Protein AF-A0A670XYD0-F1 (afdb_monomer)

Mean predicted aligned error: 11.1 Å

Sequence (63 aa):
FQPILVILEQGDCSKFTLQWYYNQRVLECRPFIYSGCGGNSNRFSSKEDCEFYCKPQADTGRS

Foldseek 3Di:
DPDPDPPCPVPVQQDWAWWWFQDPVVRAIDIDTDSHDDDDPRTHNDRVVNCVVRRPPPPPDDD

Structure (mmCIF, N/CA/C/O backbone):
data_AF-A0A670XYD0-F1
#
_entry.id   AF-A0A670XYD0-F1
#
loop_
_atom_site.group_PDB
_atom_site.id
_atom_site.type_symbol
_atom_site.label_atom_id
_atom_site.label_alt_id
_atom_site.label_comp_id
_atom_site.label_asym_id
_atom_site.label_entity_id
_atom_site.label_seq_id
_atom_site.pdbx_PDB_ins_code
_atom_site.Cartn_x
_atom_site.Cartn_y
_atom_site.Cartn_z
_atom_site.occupancy
_atom_site.B_iso_or_equiv
_atom_site.auth_seq_id
_atom_site.auth_comp_id
_atom_site.auth_asym_id
_atom_site.auth_atom_id
_atom_site.pdbx_PDB_model_num
ATOM 1 N N . PHE A 1 1 ? -18.395 -6.874 -18.377 1.00 45.97 1 PHE A N 1
ATOM 2 C CA . PHE A 1 1 ? -17.228 -7.722 -18.070 1.00 45.97 1 PHE A CA 1
ATOM 3 C C . PHE A 1 1 ? -15.978 -7.053 -18.616 1.00 45.97 1 PHE A C 1
ATOM 5 O O . PHE A 1 1 ? -15.497 -7.434 -19.670 1.00 45.97 1 PHE A O 1
ATOM 12 N N . GLN A 1 2 ? -15.507 -5.987 -17.967 1.00 45.84 2 GLN A N 1
ATOM 13 C CA . GLN A 1 2 ? -14.247 -5.360 -18.364 1.00 45.84 2 GLN A CA 1
ATOM 14 C C . GLN A 1 2 ? -13.160 -5.920 -17.452 1.00 45.84 2 GLN A C 1
ATOM 16 O O . GLN A 1 2 ? -13.234 -5.711 -16.237 1.00 45.84 2 GLN A O 1
ATOM 21 N N . PRO A 1 3 ? -12.267 -6.761 -17.995 1.00 54.28 3 PRO A N 1
ATOM 22 C CA . PRO A 1 3 ? -11.320 -7.499 -17.194 1.00 54.28 3 PRO A CA 1
ATOM 23 C C . PRO A 1 3 ? -10.336 -6.524 -16.562 1.00 54.28 3 PRO A C 1
ATOM 25 O O . PRO A 1 3 ? -9.791 -5.635 -17.202 1.00 54.28 3 PRO A O 1
ATOM 28 N N . ILE A 1 4 ? -10.103 -6.764 -15.281 1.00 56.91 4 ILE A N 1
ATOM 29 C CA . ILE A 1 4 ? -9.135 -6.138 -14.376 1.00 56.91 4 ILE A CA 1
ATOM 30 C C . ILE A 1 4 ? -7.668 -6.325 -14.823 1.00 56.91 4 ILE A C 1
ATOM 32 O O . ILE A 1 4 ? -6.746 -5.994 -14.088 1.00 56.91 4 ILE A O 1
ATOM 36 N N . LEU A 1 5 ? -7.420 -6.793 -16.046 1.00 55.84 5 LEU A N 1
ATOM 37 C CA . LEU A 1 5 ? -6.113 -6.661 -16.664 1.00 55.84 5 LEU A CA 1
ATOM 38 C C . LEU A 1 5 ? -6.073 -5.320 -17.387 1.00 55.84 5 LEU A C 1
ATOM 40 O O . LEU A 1 5 ? -6.390 -5.222 -18.571 1.00 55.84 5 LEU A O 1
ATOM 44 N N . VAL A 1 6 ? -5.605 -4.294 -16.672 1.00 52.44 6 VAL A N 1
ATOM 45 C CA . VAL A 1 6 ? -4.708 -3.341 -17.325 1.00 52.44 6 VAL A CA 1
ATOM 46 C 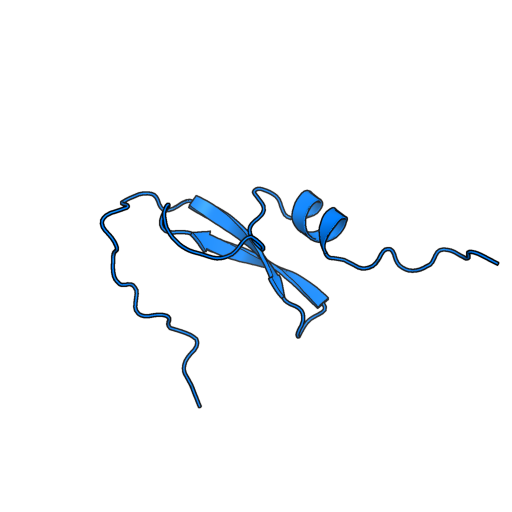C . VAL A 1 6 ? -3.636 -4.232 -17.924 1.00 52.44 6 VAL A C 1
ATOM 48 O O . VAL A 1 6 ? -2.886 -4.874 -17.187 1.00 52.44 6 VAL A O 1
ATOM 51 N N . ILE A 1 7 ? -3.707 -4.402 -19.245 1.00 49.97 7 ILE A N 1
ATOM 52 C CA . ILE A 1 7 ? -2.619 -4.894 -20.077 1.00 49.97 7 ILE A CA 1
ATOM 53 C C . ILE A 1 7 ? -1.338 -4.477 -19.370 1.00 49.97 7 ILE A C 1
ATOM 55 O O . ILE A 1 7 ? -1.132 -3.285 -19.138 1.00 49.97 7 ILE A O 1
ATOM 59 N N . LEU A 1 8 ? -0.540 -5.459 -18.946 1.00 44.66 8 LEU A N 1
ATOM 60 C CA . LEU A 1 8 ? 0.866 -5.242 -18.656 1.00 44.66 8 LEU A CA 1
ATOM 61 C C . LEU A 1 8 ? 1.475 -4.803 -19.990 1.00 44.66 8 LEU A C 1
ATOM 63 O O . LEU A 1 8 ? 2.200 -5.551 -20.634 1.00 44.66 8 LEU A O 1
ATOM 67 N N . GLU A 1 9 ? 1.148 -3.591 -20.436 1.00 45.56 9 GLU A N 1
ATOM 68 C CA . GLU A 1 9 ? 2.111 -2.747 -21.085 1.00 45.56 9 GLU A CA 1
ATOM 69 C C . GLU A 1 9 ? 3.223 -2.749 -20.055 1.00 45.56 9 GLU A C 1
ATOM 71 O O . GLU A 1 9 ? 3.139 -2.123 -18.994 1.00 45.56 9 GLU A O 1
ATOM 76 N N . GLN A 1 10 ? 4.197 -3.616 -20.300 1.00 51.75 10 GLN A N 1
ATOM 77 C CA . GLN A 1 10 ? 5.514 -3.541 -19.727 1.00 51.75 10 GLN A CA 1
ATOM 78 C C . GLN A 1 10 ? 6.055 -2.200 -20.224 1.00 51.75 10 GLN A C 1
ATOM 80 O O . GLN A 1 10 ? 6.902 -2.136 -21.102 1.00 51.75 10 GLN A O 1
ATOM 85 N N . GLY A 1 11 ? 5.470 -1.104 -19.728 1.00 49.97 11 GLY A N 1
ATOM 86 C CA . GLY A 1 11 ? 6.093 0.188 -19.729 1.00 49.97 11 GLY A CA 1
ATOM 87 C C . GLY A 1 11 ? 7.433 -0.090 -19.094 1.00 49.97 11 GLY A C 1
ATOM 88 O O . GLY A 1 11 ? 7.469 -0.733 -18.047 1.00 49.97 11 GLY A O 1
ATOM 89 N N . ASP A 1 12 ? 8.472 0.301 -19.816 1.00 53.25 12 ASP A N 1
ATOM 90 C CA . ASP A 1 12 ? 9.927 0.110 -19.704 1.00 53.25 12 ASP A CA 1
ATOM 91 C C . AS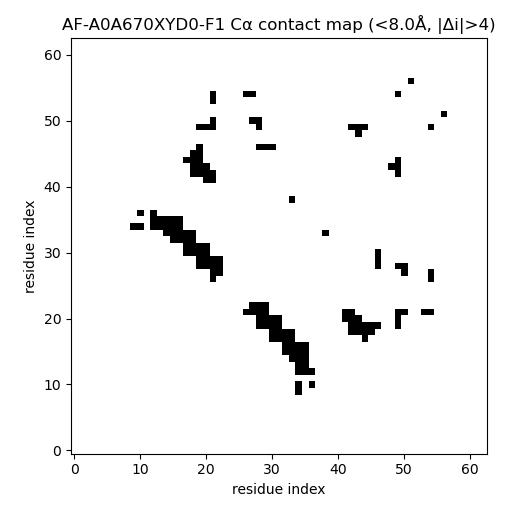P A 1 12 ? 10.551 -0.029 -18.285 1.00 53.25 12 ASP A C 1
ATOM 93 O O . ASP A 1 12 ? 11.729 -0.311 -18.092 1.00 53.25 12 ASP A O 1
ATOM 97 N N . CYS A 1 13 ? 9.756 0.140 -17.243 1.00 60.69 13 CYS A N 1
ATOM 98 C CA . CYS A 1 13 ? 10.053 -0.001 -15.838 1.00 60.69 13 CYS A CA 1
ATOM 99 C C . CYS A 1 13 ? 10.096 -1.476 -15.423 1.00 60.69 13 CYS A C 1
ATOM 101 O O . CYS A 1 13 ? 9.090 -2.145 -15.199 1.00 60.69 13 CYS A O 1
ATOM 103 N N . SER A 1 14 ? 11.314 -1.978 -15.259 1.00 63.56 14 SER A N 1
ATOM 104 C CA . SER A 1 14 ? 11.601 -3.327 -14.758 1.00 63.56 14 SER A CA 1
ATOM 105 C C . SER A 1 14 ? 11.641 -3.397 -13.221 1.00 63.56 14 SER A C 1
ATOM 107 O O . SER A 1 14 ? 12.501 -4.070 -12.654 1.00 63.56 14 SER A O 1
ATOM 109 N N . LYS A 1 15 ? 10.771 -2.663 -12.508 1.00 67.31 15 LYS A N 1
ATOM 110 C CA . LYS A 1 15 ? 10.775 -2.626 -11.031 1.00 67.31 15 LYS A CA 1
ATOM 111 C C . LYS A 1 15 ? 9.467 -3.141 -10.454 1.00 67.31 15 LYS A C 1
ATOM 113 O O . LYS A 1 15 ? 8.557 -2.371 -10.183 1.00 67.31 15 LYS A O 1
ATOM 118 N N . PHE A 1 16 ? 9.410 -4.445 -10.212 1.00 74.06 16 PHE A N 1
ATOM 119 C CA . PHE A 1 16 ? 8.282 -5.074 -9.533 1.00 74.06 16 PHE A CA 1
ATOM 120 C C . PHE A 1 16 ? 8.415 -4.907 -8.020 1.00 74.06 16 PHE A C 1
ATOM 122 O O . PHE A 1 16 ? 9.219 -5.585 -7.382 1.00 74.06 16 PHE A O 1
ATOM 129 N N . THR A 1 17 ? 7.615 -4.012 -7.450 1.00 81.00 17 THR A N 1
ATOM 130 C CA . THR A 1 17 ? 7.562 -3.786 -6.003 1.00 81.00 17 THR A CA 1
ATOM 131 C C . THR A 1 17 ? 6.186 -4.158 -5.472 1.00 81.00 17 THR A C 1
ATOM 133 O O . THR A 1 17 ? 5.162 -3.803 -6.060 1.00 81.00 17 THR A O 1
ATOM 136 N N . LEU A 1 18 ? 6.157 -4.864 -4.340 1.00 84.00 18 LEU A N 1
ATOM 137 C CA . LEU A 1 18 ? 4.925 -5.099 -3.596 1.00 84.00 18 LEU A CA 1
ATOM 138 C C . LEU A 1 18 ? 4.443 -3.771 -3.011 1.00 84.00 18 LEU A C 1
ATOM 140 O O . LEU A 1 18 ? 5.139 -3.145 -2.217 1.00 84.00 18 LEU A O 1
ATOM 144 N N . GLN A 1 19 ? 3.249 -3.351 -3.396 1.00 87.50 19 GLN A N 1
ATOM 145 C CA . GLN A 1 19 ? 2.615 -2.146 -2.885 1.00 87.50 19 GLN A CA 1
ATOM 146 C C . GLN A 1 19 ? 1.197 -2.471 -2.428 1.00 87.50 19 GLN A C 1
ATOM 148 O O . GLN A 1 19 ? 0.649 -3.526 -2.734 1.00 87.50 19 GLN A O 1
ATOM 153 N N . TRP A 1 20 ? 0.586 -1.549 -1.700 1.00 88.31 20 TRP A N 1
ATOM 154 C CA . TRP A 1 20 ? -0.762 -1.676 -1.169 1.00 88.31 20 TRP A CA 1
ATOM 155 C C . TRP A 1 20 ? -1.666 -0.638 -1.812 1.00 88.31 20 TRP A C 1
ATOM 157 O O . TRP A 1 20 ? -1.265 0.511 -1.986 1.00 88.31 20 TRP A O 1
ATOM 167 N N . TYR A 1 21 ? -2.881 -1.038 -2.166 1.00 87.50 21 TYR A N 1
ATOM 168 C CA . TYR A 1 21 ? -3.918 -0.132 -2.648 1.00 87.50 21 TYR A CA 1
ATOM 169 C C . TYR A 1 21 ? -5.178 -0.312 -1.811 1.00 87.50 21 TYR A C 1
ATOM 171 O O . TYR A 1 21 ? -5.493 -1.422 -1.367 1.00 87.50 21 TYR A O 1
ATOM 179 N N . TYR A 1 22 ? -5.923 0.771 -1.617 1.00 87.75 22 TYR A N 1
ATOM 180 C CA . TYR A 1 22 ? -7.208 0.704 -0.942 1.00 87.75 22 TYR A CA 1
ATOM 181 C C . TYR A 1 22 ? -8.303 0.258 -1.906 1.00 87.75 22 TYR A C 1
ATOM 183 O O . TYR A 1 22 ? -8.591 0.930 -2.903 1.00 87.75 22 TYR A O 1
ATOM 191 N N . ASN A 1 23 ? -8.940 -0.868 -1.595 1.00 86.31 23 ASN A N 1
ATOM 192 C CA . ASN A 1 23 ? -10.056 -1.401 -2.352 1.00 86.31 23 ASN A CA 1
ATOM 193 C C . ASN A 1 23 ? -11.382 -0.969 -1.717 1.00 86.31 23 ASN A C 1
ATOM 195 O O . ASN A 1 23 ? -11.877 -1.588 -0.778 1.00 86.31 23 ASN A O 1
ATOM 199 N N . GLN A 1 24 ? -11.996 0.064 -2.293 1.00 82.19 24 GLN A N 1
ATOM 200 C CA . GLN A 1 24 ? -13.268 0.623 -1.825 1.00 82.19 24 GLN A CA 1
ATOM 201 C C . GLN A 1 24 ? -14.451 -0.354 -1.912 1.00 82.19 24 GLN A C 1
ATOM 203 O O . GLN A 1 24 ? -15.445 -0.154 -1.224 1.00 82.19 24 GLN A O 1
ATOM 208 N N . ARG A 1 25 ? -14.372 -1.415 -2.731 1.00 85.31 25 ARG A N 1
ATOM 209 C CA . ARG A 1 25 ? -15.467 -2.397 -2.856 1.00 85.31 25 ARG A CA 1
ATOM 210 C C . ARG A 1 25 ? -15.570 -3.313 -1.644 1.00 85.31 25 ARG A C 1
ATOM 212 O O . ARG A 1 25 ? -16.656 -3.770 -1.319 1.00 85.31 25 ARG A O 1
ATOM 219 N N . VAL A 1 26 ? -14.430 -3.605 -1.024 1.00 84.31 26 VAL A N 1
ATOM 220 C CA . VAL A 1 26 ? -14.323 -4.461 0.167 1.00 84.31 26 VAL A CA 1
ATOM 221 C C . VAL A 1 2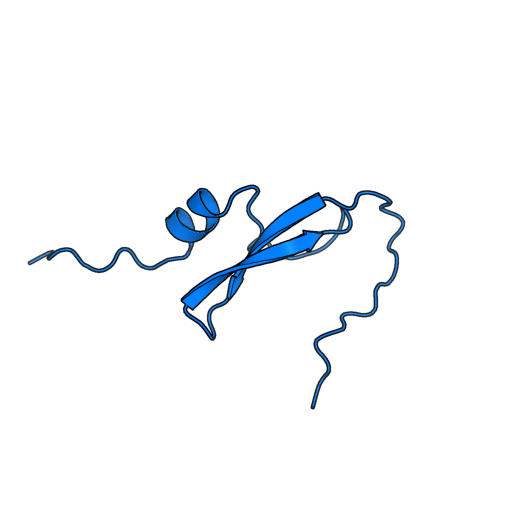6 ? -13.897 -3.675 1.409 1.00 84.31 26 VAL A C 1
ATOM 223 O O . VAL A 1 26 ? -13.739 -4.271 2.466 1.00 84.31 26 VAL A O 1
ATOM 226 N N . LEU A 1 27 ? -13.715 -2.354 1.274 1.00 83.81 27 LEU A N 1
ATOM 227 C CA . LEU A 1 27 ? -13.254 -1.435 2.320 1.00 83.81 27 LEU A CA 1
ATOM 228 C C . LEU A 1 27 ? -11.956 -1.907 3.000 1.00 83.81 27 LEU A C 1
ATOM 230 O O . LEU A 1 27 ? -11.800 -1.822 4.216 1.00 83.81 27 LEU A O 1
ATOM 234 N N . GLU A 1 28 ? -11.019 -2.422 2.202 1.00 84.88 28 GLU A N 1
ATOM 235 C CA . GLU A 1 28 ? -9.799 -3.061 2.696 1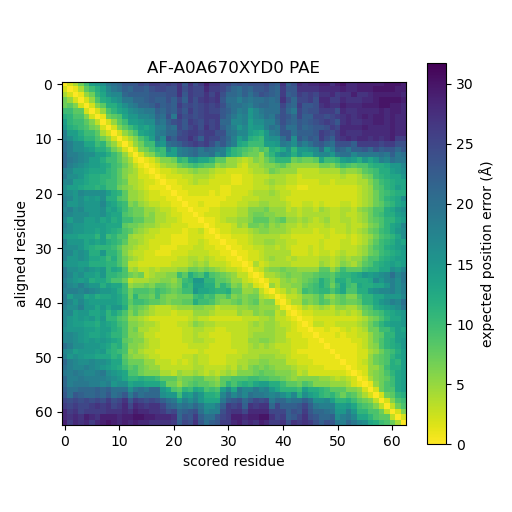.00 84.88 28 GLU A CA 1
ATOM 236 C C . GLU A 1 28 ? -8.585 -2.713 1.829 1.00 84.88 28 GLU A C 1
ATOM 238 O O . GLU A 1 28 ? -8.671 -2.620 0.602 1.00 84.88 28 GLU A O 1
ATOM 243 N N . CYS A 1 29 ? -7.428 -2.577 2.472 1.00 88.75 29 CYS A N 1
ATOM 244 C CA . CYS A 1 29 ? -6.135 -2.461 1.809 1.00 88.75 29 CYS A CA 1
ATOM 245 C C . CYS A 1 29 ? -5.605 -3.816 1.352 1.00 88.75 29 CYS A C 1
ATOM 247 O O . CYS A 1 29 ? -5.378 -4.712 2.169 1.00 88.75 29 CYS A O 1
ATOM 249 N N . ARG A 1 30 ? -5.359 -3.952 0.047 1.00 88.50 30 ARG A N 1
ATOM 250 C CA . ARG A 1 30 ? -4.880 -5.195 -0.564 1.00 88.50 30 ARG A CA 1
ATOM 251 C C . ARG A 1 30 ? -3.524 -5.017 -1.238 1.00 88.50 30 ARG A C 1
ATOM 253 O O . ARG A 1 30 ? -3.251 -3.941 -1.777 1.00 88.5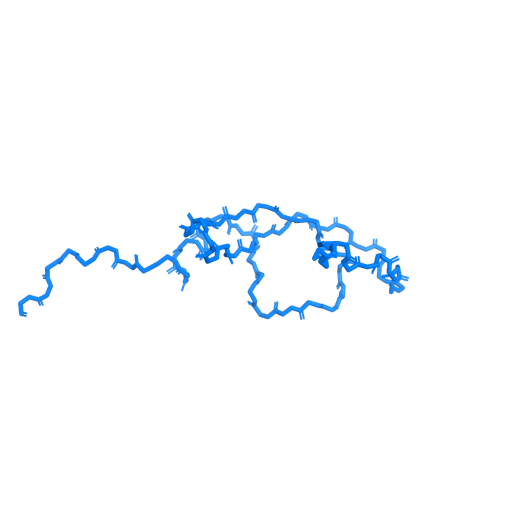0 30 ARG A O 1
ATOM 260 N N . PRO A 1 31 ? -2.679 -6.061 -1.233 1.00 87.19 31 PRO A N 1
ATOM 261 C CA . PRO A 1 31 ? -1.401 -6.014 -1.918 1.00 87.19 31 PRO A CA 1
ATOM 262 C C . PRO A 1 31 ? -1.602 -6.103 -3.437 1.00 87.19 31 PRO A C 1
ATOM 264 O O . PRO A 1 31 ? -2.497 -6.796 -3.925 1.00 87.19 31 PRO A O 1
ATOM 267 N N . PHE A 1 32 ? -0.744 -5.420 -4.186 1.00 83.31 32 PHE A N 1
ATOM 268 C CA . PHE A 1 32 ? -0.618 -5.525 -5.633 1.00 83.31 32 PHE A CA 1
ATOM 269 C C . PHE A 1 32 ? 0.846 -5.370 -6.053 1.00 83.31 32 PHE A C 1
ATOM 271 O O . PHE A 1 32 ? 1.657 -4.781 -5.337 1.00 83.31 32 PHE A O 1
ATOM 278 N N . ILE A 1 33 ? 1.190 -5.909 -7.221 1.00 81.06 33 ILE A N 1
ATOM 279 C CA . ILE A 1 33 ? 2.522 -5.739 -7.804 1.00 81.06 33 ILE A CA 1
ATOM 280 C C . ILE A 1 33 ? 2.500 -4.471 -8.651 1.00 81.06 33 ILE A C 1
ATOM 282 O O . ILE A 1 33 ? 1.754 -4.376 -9.624 1.00 81.06 33 ILE A O 1
ATOM 286 N N . TYR A 1 34 ? 3.323 -3.501 -8.273 1.00 80.81 34 TYR A N 1
ATOM 287 C CA . TYR A 1 34 ? 3.537 -2.276 -9.027 1.00 80.81 34 TYR A CA 1
ATOM 288 C C . TYR A 1 34 ? 4.791 -2.419 -9.891 1.00 80.81 34 TYR A C 1
ATOM 290 O O . TYR A 1 34 ? 5.826 -2.831 -9.382 1.00 80.81 34 TYR A O 1
ATOM 298 N N . SER A 1 35 ? 4.708 -2.070 -11.177 1.00 71.38 35 SER A N 1
ATOM 299 C CA . SER A 1 35 ? 5.796 -2.195 -12.166 1.00 71.38 35 SER A CA 1
ATOM 300 C C . SER A 1 35 ? 6.858 -1.089 -12.088 1.00 71.38 35 SER A C 1
ATOM 302 O O . SER A 1 35 ? 7.847 -1.121 -12.815 1.00 71.38 35 SER A O 1
ATOM 304 N N . GLY A 1 36 ? 6.703 -0.109 -11.194 1.00 69.31 36 GLY A N 1
ATOM 305 C CA . GLY A 1 36 ? 7.722 0.916 -10.948 1.00 69.31 36 GLY A CA 1
ATOM 306 C C . GLY A 1 36 ? 7.470 2.244 -11.657 1.00 69.31 36 GLY A C 1
ATOM 307 O O . GLY A 1 36 ? 8.018 3.259 -11.231 1.00 69.31 36 GLY A O 1
ATOM 308 N N . CYS A 1 37 ? 6.575 2.286 -12.642 1.00 70.56 37 CYS A N 1
ATOM 309 C CA . CYS A 1 37 ? 6.051 3.528 -13.209 1.00 70.56 37 CYS A CA 1
ATOM 310 C C . CYS A 1 37 ? 4.549 3.451 -13.496 1.00 70.56 37 CYS A C 1
ATOM 312 O O . CYS A 1 37 ? 3.954 2.376 -13.541 1.00 70.56 37 CYS A O 1
ATOM 314 N N . GLY A 1 38 ? 3.936 4.625 -13.662 1.00 69.75 38 GLY A N 1
ATOM 315 C CA . GLY A 1 38 ? 2.491 4.765 -13.813 1.00 69.75 38 GLY A CA 1
ATOM 316 C C . GLY A 1 38 ? 1.723 4.606 -12.495 1.00 69.75 38 GLY A C 1
ATOM 317 O O . GLY A 1 38 ? 2.264 4.732 -11.395 1.00 69.75 38 GLY A O 1
ATOM 318 N N . GLY A 1 39 ? 0.426 4.339 -12.607 1.00 66.62 39 GLY A N 1
ATOM 319 C CA . GLY A 1 39 ? -0.470 4.197 -11.459 1.00 66.62 39 GLY A CA 1
ATOM 320 C C . GLY A 1 39 ? -1.009 5.523 -10.914 1.00 66.62 39 GLY A C 1
ATOM 321 O O . GLY A 1 39 ? -0.679 6.606 -11.387 1.00 66.62 39 GLY A O 1
ATOM 322 N N . ASN A 1 40 ? -1.890 5.412 -9.922 1.00 67.12 40 ASN A N 1
ATOM 323 C CA . ASN A 1 40 ? -2.563 6.535 -9.269 1.00 67.12 40 ASN A CA 1
ATOM 324 C C . ASN A 1 40 ? -2.030 6.710 -7.832 1.00 67.12 40 ASN A C 1
ATOM 326 O O . ASN A 1 40 ? -1.391 5.801 -7.301 1.00 67.12 40 ASN A O 1
ATOM 330 N N . SER A 1 41 ? -2.336 7.830 -7.171 1.00 72.94 41 SER A N 1
ATOM 331 C CA . SER A 1 41 ? -1.879 8.148 -5.802 1.00 72.94 41 SER A CA 1
ATOM 332 C C . SER A 1 41 ? -2.360 7.170 -4.717 1.00 72.94 41 SER A C 1
ATOM 334 O O . SER A 1 41 ? -1.924 7.253 -3.575 1.00 72.94 41 SER A O 1
ATOM 336 N N . ASN A 1 42 ? -3.237 6.221 -5.052 1.00 74.31 42 ASN A N 1
ATOM 337 C CA . ASN A 1 42 ? -3.712 5.165 -4.156 1.00 74.31 42 ASN A CA 1
ATOM 338 C C . ASN A 1 42 ? -2.712 3.992 -4.112 1.00 74.31 42 ASN A C 1
ATOM 340 O O . ASN A 1 42 ? -3.019 2.869 -4.518 1.00 74.31 42 ASN A O 1
ATOM 344 N N . ARG A 1 43 ? -1.477 4.293 -3.697 1.00 83.00 43 ARG A N 1
ATOM 345 C CA . ARG A 1 43 ? -0.366 3.346 -3.610 1.00 83.00 43 ARG A CA 1
ATOM 346 C C . ARG A 1 43 ? 0.455 3.624 -2.358 1.00 83.00 43 ARG A C 1
ATOM 348 O O . ARG A 1 43 ? 1.112 4.654 -2.261 1.00 83.00 43 ARG A O 1
ATOM 355 N N . PHE A 1 44 ? 0.497 2.650 -1.463 1.00 86.81 44 PHE A N 1
ATOM 356 C CA . PHE A 1 44 ? 1.206 2.721 -0.190 1.00 86.81 44 PHE A CA 1
ATOM 357 C C . PHE A 1 44 ? 2.257 1.620 -0.105 1.00 86.81 44 PHE A C 1
ATOM 359 O O . PHE A 1 44 ? 2.122 0.574 -0.744 1.00 86.81 44 PHE A O 1
ATOM 366 N N . SER A 1 45 ? 3.324 1.856 0.650 1.00 86.00 45 SER A N 1
ATOM 367 C CA . SER A 1 45 ? 4.393 0.867 0.852 1.00 86.00 45 SER A CA 1
ATOM 368 C C . SER A 1 45 ? 4.012 -0.197 1.884 1.00 86.00 45 SER A C 1
ATOM 370 O O . SER A 1 45 ? 4.515 -1.315 1.825 1.00 86.00 45 SER A O 1
ATOM 372 N N . SER A 1 46 ? 3.057 0.117 2.763 1.00 86.69 46 SER A N 1
ATOM 373 C CA . SER A 1 46 ? 2.614 -0.751 3.854 1.00 86.69 46 SER A CA 1
ATOM 374 C C . SER A 1 46 ? 1.092 -0.821 3.924 1.00 86.69 46 SER A C 1
ATOM 376 O O . SER A 1 46 ? 0.388 0.122 3.546 1.00 86.69 46 SER A O 1
ATOM 378 N N . LYS A 1 47 ? 0.582 -1.940 4.453 1.00 86.69 47 LYS A N 1
ATOM 379 C CA . LYS A 1 47 ? -0.846 -2.101 4.748 1.00 86.69 47 LYS A CA 1
ATOM 380 C C . LYS A 1 47 ? -1.313 -1.059 5.764 1.00 86.69 47 LYS A C 1
ATOM 382 O O . LYS A 1 47 ? -2.365 -0.468 5.564 1.00 86.69 47 LYS A O 1
ATOM 387 N N . GLU A 1 48 ? -0.512 -0.823 6.802 1.00 87.81 48 GLU A N 1
ATOM 388 C CA . GLU A 1 48 ? -0.806 0.129 7.880 1.00 87.81 48 GLU A CA 1
ATOM 389 C C . GLU A 1 48 ? -0.982 1.552 7.357 1.00 87.81 48 GLU A C 1
ATOM 391 O O . GLU A 1 48 ? -2.001 2.163 7.651 1.00 87.81 48 GLU A O 1
ATOM 396 N N . ASP A 1 49 ? -0.067 2.049 6.517 1.00 87.31 49 ASP A N 1
ATOM 397 C CA . ASP A 1 49 ? -0.226 3.346 5.851 1.00 87.31 49 ASP A CA 1
ATOM 398 C C . ASP A 1 49 ? -1.513 3.395 5.026 1.00 87.31 49 ASP A C 1
ATOM 400 O O . ASP A 1 49 ? -2.306 4.322 5.155 1.00 87.31 49 ASP A O 1
ATOM 404 N N . CYS A 1 50 ? -1.766 2.374 4.207 1.00 89.12 50 CYS A N 1
ATOM 405 C CA . CYS A 1 50 ? -2.983 2.325 3.406 1.00 89.12 50 CYS A CA 1
ATOM 406 C C . CYS A 1 50 ? -4.247 2.383 4.278 1.00 89.12 50 CYS A C 1
ATOM 408 O O . CYS A 1 50 ? -5.180 3.128 3.974 1.00 89.12 50 CYS A O 1
ATOM 410 N N . GLU A 1 51 ? -4.293 1.612 5.368 1.00 87.12 51 GLU A N 1
ATOM 411 C CA . GLU A 1 51 ? -5.431 1.623 6.282 1.00 87.12 51 GLU A CA 1
ATOM 412 C C . GLU A 1 51 ? -5.521 2.962 7.017 1.00 87.12 51 GLU A C 1
ATOM 414 O O . GLU A 1 51 ? -6.606 3.508 7.140 1.00 87.12 51 GLU A O 1
ATOM 419 N N . PHE A 1 52 ? -4.404 3.548 7.435 1.00 85.62 52 PHE A N 1
ATOM 420 C CA . PHE A 1 52 ? -4.381 4.844 8.105 1.00 85.62 52 PHE A CA 1
ATOM 421 C C . PHE A 1 52 ? -4.905 5.982 7.216 1.00 85.62 52 PHE A C 1
ATOM 423 O O . PHE A 1 52 ? -5.680 6.817 7.678 1.00 85.62 52 PHE A O 1
ATOM 430 N N . TYR A 1 53 ? -4.504 6.015 5.942 1.00 84.06 53 TYR A N 1
ATOM 431 C CA . TYR A 1 53 ? -4.897 7.071 5.007 1.00 84.06 53 TYR A CA 1
ATOM 432 C C . TYR A 1 53 ? -6.287 6.865 4.400 1.00 84.06 53 TYR A C 1
ATOM 434 O O . TYR A 1 53 ? -6.975 7.845 4.113 1.00 84.06 53 TYR A O 1
ATOM 442 N N . CYS A 1 54 ? -6.688 5.620 4.132 1.00 83.19 54 CYS A N 1
ATOM 443 C CA . CYS A 1 54 ? -7.893 5.340 3.349 1.00 83.19 54 CYS A CA 1
ATOM 444 C C . CYS A 1 54 ? -9.021 4.667 4.123 1.00 83.19 54 CYS A C 1
ATOM 446 O O . CYS A 1 54 ? -10.176 4.775 3.699 1.00 83.19 54 CYS A O 1
ATOM 448 N N . LYS A 1 55 ? -8.731 3.963 5.222 1.00 79.12 55 LYS A N 1
ATOM 449 C CA . LYS A 1 55 ? -9.796 3.421 6.060 1.00 79.12 55 LYS A CA 1
ATOM 450 C C . LYS A 1 55 ? -10.426 4.611 6.778 1.00 79.12 55 LYS A C 1
ATOM 452 O O . LYS A 1 55 ? -9.706 5.358 7.443 1.00 79.12 55 LYS A O 1
ATOM 457 N N . PRO A 1 56 ? -11.746 4.824 6.655 1.00 70.62 56 PRO A N 1
ATOM 458 C CA . PRO A 1 56 ? -12.402 5.800 7.503 1.00 70.62 56 PRO A CA 1
ATOM 459 C C . PRO A 1 56 ? -12.100 5.392 8.943 1.00 70.62 56 PRO A C 1
ATOM 461 O O . PRO A 1 56 ? -12.319 4.232 9.308 1.00 70.62 56 PRO A O 1
ATOM 464 N N . GLN A 1 57 ? -11.533 6.312 9.729 1.00 65.94 57 GLN A N 1
ATOM 465 C CA . GLN A 1 57 ? -11.439 6.117 11.169 1.00 65.94 57 GLN A CA 1
ATOM 466 C C . GLN A 1 57 ? -12.863 5.814 11.610 1.00 65.94 57 GLN A C 1
ATOM 468 O O . GLN A 1 57 ? -13.748 6.651 11.431 1.00 65.94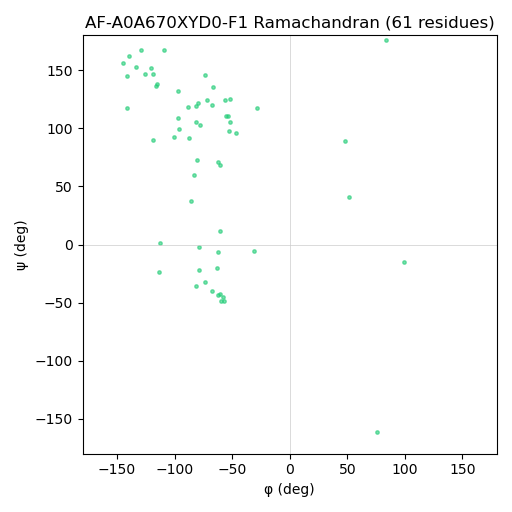 57 GLN A O 1
ATOM 473 N N . ALA A 1 58 ? -13.104 4.567 12.024 1.00 62.09 58 ALA A N 1
ATOM 474 C CA . ALA A 1 58 ? -14.393 4.183 12.556 1.00 62.09 58 ALA A CA 1
ATOM 475 C C . ALA A 1 58 ? -14.634 5.156 13.698 1.00 62.09 58 ALA A C 1
ATOM 477 O O . ALA A 1 58 ? -13.858 5.166 14.650 1.00 62.09 58 ALA A O 1
ATOM 478 N N . ASP A 1 59 ? -15.606 6.036 13.490 1.00 61.59 59 ASP A N 1
ATOM 479 C CA . AS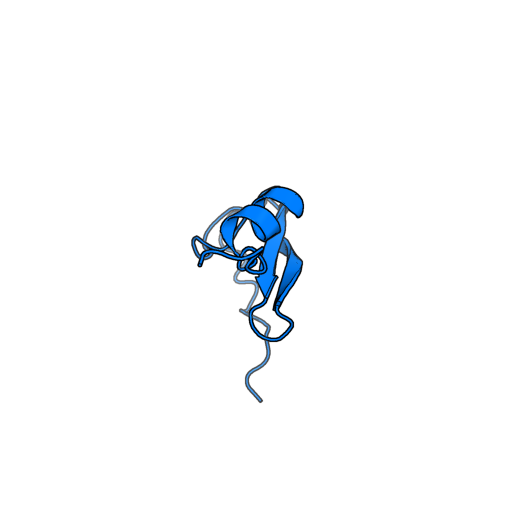P A 1 59 ? -15.971 7.130 14.365 1.00 61.59 59 ASP A CA 1
ATOM 480 C C . ASP A 1 59 ? -16.063 6.606 15.799 1.00 61.59 59 ASP A C 1
ATOM 482 O O . ASP A 1 59 ? -17.058 6.017 16.216 1.00 61.59 59 ASP A O 1
ATOM 486 N N . THR A 1 60 ? -14.984 6.763 16.566 1.00 64.19 60 THR A N 1
ATOM 487 C CA . THR A 1 60 ? -15.050 6.667 18.015 1.00 64.19 60 THR A CA 1
ATOM 48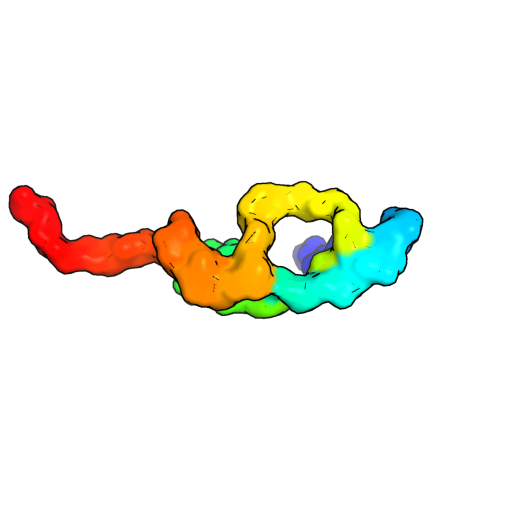8 C C . THR A 1 60 ? -15.559 8.017 18.488 1.00 64.19 60 THR A C 1
ATOM 490 O O . THR A 1 60 ? -14.785 8.836 18.974 1.00 64.19 60 THR A O 1
ATOM 493 N N . GLY A 1 61 ? -16.849 8.254 18.252 1.00 64.00 61 GLY A N 1
ATOM 494 C CA . GLY A 1 61 ? -17.671 9.275 18.883 1.00 64.00 61 GLY A CA 1
ATOM 495 C C . GLY A 1 61 ? -17.074 10.675 18.937 1.00 64.00 61 GL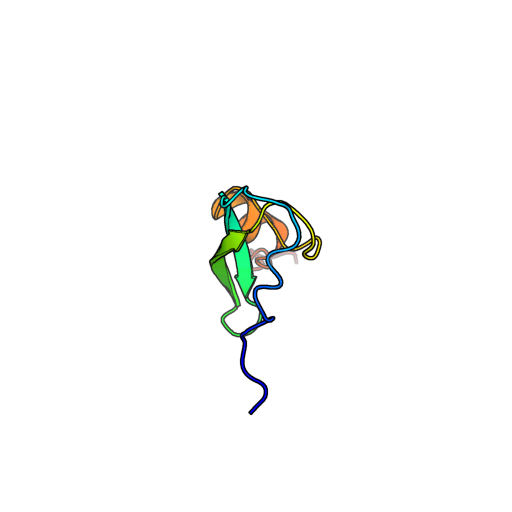Y A C 1
ATOM 496 O O . GLY A 1 61 ? -16.521 11.075 19.964 1.00 64.00 61 GLY A O 1
ATOM 497 N N . ARG A 1 62 ? -17.321 11.476 17.899 1.00 59.19 62 ARG A N 1
ATOM 498 C CA . ARG A 1 62 ? -17.389 12.928 18.085 1.00 59.19 62 ARG A CA 1
ATOM 499 C C . ARG A 1 62 ? -18.848 13.375 18.156 1.00 59.19 62 ARG A C 1
ATOM 501 O O . ARG A 1 62 ? -19.474 13.636 17.133 1.00 59.19 62 ARG A O 1
ATOM 508 N N . SER A 1 63 ? -19.356 13.436 19.389 1.00 53.19 63 SER A N 1
ATOM 509 C CA . SER A 1 63 ? -20.444 14.347 19.772 1.00 53.19 63 SER A CA 1
ATOM 510 C C . SER A 1 63 ? -20.074 15.801 19.483 1.00 53.19 63 SER A C 1
ATOM 512 O O . SER A 1 63 ? -18.864 16.133 19.563 1.00 53.19 63 SER A O 1
#

Nearest PDB structures (foldseek):
  1tfx-assembly2_D  TM=8.868E-01  e=1.968E-04  Homo sapiens
  5nx3-assembly1_D  TM=9.429E-01  e=3.783E-04  Homo sapiens
  3ldj-assembly3_C  TM=8.865E-01  e=2.728E-04  Bos taurus
  2ody-assembly2_F  TM=8.688E-01  e=2.728E-04  Rhipicephalus microplus
  5xx2-assembly2_B  TM=8.895E-01  e=2.211E-03  Bos taurus

Secondary structure (DSSP, 8-state):
---S-------S----EEEEEEETTTTEEEEEEE-SS---S--BSSHHHHHHHHS--------

pLDDT: mean 72.7, std 14.14, range [44.66, 89.12]

Radius of gyration: 14.52 Å; Cα contacts (8 Å, |Δi|>4): 78; chains: 1; bounding box: 32×22×41 Å

Solvent-accessible surface area (backbone atoms only — not comparable to full-atom values): 4159 Å² total; per-residue (Å²): 138,80,71,90,64,73,71,80,70,75,58,92,44,90,38,80,40,77,28,17,29,67,37,80,92,76,73,41,56,42,80,44,80,39,43,71,64,84,88,66,90,67,62,26,83,37,57,64,57,28,38,68,75,65,43,74,77,76,78,80,71,83,128

Organism: Pseudonaja textilis (NCBI:txid8673)

InterPro domains:
  IPR002223 Pancreatic trypsin inhibitor Kunitz domain [PF00014] (9-55)
  IPR002223 Pancreatic trypsin inhibitor Kunitz domain [PR00759] (29-39)
  IPR002223 Pancreatic trypsin inhibitor Kunitz domain [PR00759] (39-54)
  IPR002223 Pancreatic trypsin inhibitor Kunitz domain [PS50279] (9-54)
  IPR002223 Pancreatic trypsin inhibitor Kunitz domain [SM00131] (5-55)
  IPR020901 Proteinase inhibitor I2, Kunitz, conserved site [PS00280] (32-50)
  IPR036880 Pancreatic trypsin inhibitor Kunitz domain superfamily [G3DSA:4.10.410.10] (4-62)
  IPR036880 Pancreatic trypsin inhibitor Kunitz domain superfamily [SSF57362] (8-56)
  IPR050098 Tissue factor pathway inhibitor/Kunitz-type serine protease inhibitor-like [PTHR10083] (9-55)